Protein AF-A0ABD1MAK1-F1 (afdb_monomer_lite)

Sequence (138 aa):
MENGGSFFRQQERSSSGSTLPSQQANNNGPVPNFDENIKMPITNVTKISGEVIPDNGKVSDGAKELLQESATEFITFVTSKAKERSQSKCRKIMNVEDVLWAMDKLGFDDYAVPLATFLERSRRLEGDSFTRRKRPNI

Secondary structure (DSSP, 8-state):
----------------------------S----HHHHHSPPHHHHHHHHHHTS-TT----HHHHHHHHHHHHHHHHHHHHHHHHHHHHTT-SSPPHHHHHHHHHHTT-HHHHHHHHHHHHHHHHHHHHHHHTT-----

Radius of gyration: 30.58 Å; chains: 1; bounding box: 42×92×94 Å

InterPro domains:
  IPR003958 Transcription factor CBF/NF-Y/archaeal histone domain [PF00808] (39-103)
  IPR009072 Histone-fold [G3DSA:1.10.20.10] (32-137)
  IPR009072 Histone-fold [SSF47113] (36-129)
  IPR027113 Transcription factor NFYB/HAP3 [PTHR11064] (30-128)

pLDDT: mean 77.63, std 23.45, range [33.12, 98.06]

Organism: NCBI:txid520843

Foldseek 3Di:
DDDDDDDDDDDDDDDDDDDDDDPPPPPPDPPPPVVVVLFDPLVVLLVVVVVVPPPPDDDDPVNSVVSRVVVSVVVVQLVVQLCVVCVVVVHPDRDPVSSLVSCVVVPNPVVSVVSVVVVVVVVVVVVVVVVVPPDPDD

Structure (mmCIF, N/CA/C/O backbone):
data_AF-A0ABD1MAK1-F1
#
_entry.id   AF-A0ABD1MAK1-F1
#
loop_
_atom_site.group_PDB
_atom_site.id
_atom_site.type_symbol
_atom_site.label_atom_id
_atom_site.label_alt_id
_atom_site.label_comp_id
_atom_site.label_asym_id
_atom_site.label_entity_id
_atom_site.label_seq_id
_atom_site.pdbx_PDB_ins_code
_atom_site.Cartn_x
_atom_site.Cartn_y
_atom_site.Cartn_z
_atom_site.occupancy
_atom_site.B_iso_or_equiv
_atom_site.auth_seq_id
_atom_site.auth_comp_id
_atom_site.auth_asym_id
_atom_site.auth_atom_id
_atom_site.pdbx_PDB_model_num
ATOM 1 N N . MET A 1 1 ? -27.477 46.591 71.883 1.00 41.28 1 MET A N 1
ATOM 2 C CA . MET A 1 1 ? -26.093 47.099 71.887 1.00 41.28 1 MET A CA 1
ATOM 3 C C . MET A 1 1 ? -25.867 47.727 70.531 1.00 41.28 1 MET A C 1
ATOM 5 O O . MET A 1 1 ? -26.018 47.045 69.527 1.00 41.28 1 MET A O 1
ATOM 9 N N . GLU A 1 2 ? -25.710 49.045 70.532 1.00 36.31 2 GLU A N 1
ATOM 10 C CA . GLU A 1 2 ? -25.508 49.876 69.348 1.00 36.31 2 GLU A CA 1
ATOM 11 C C . GLU A 1 2 ? -24.130 49.664 68.697 1.00 36.31 2 GLU A C 1
ATOM 13 O O . GLU A 1 2 ? -23.194 49.206 69.352 1.00 36.31 2 GLU A O 1
ATOM 18 N N . ASN A 1 3 ? -24.039 50.181 67.463 1.00 34.41 3 ASN A N 1
ATOM 19 C CA . ASN A 1 3 ? -22.853 50.688 66.757 1.00 34.41 3 ASN A CA 1
ATOM 20 C C . ASN A 1 3 ? -21.953 49.636 66.085 1.00 34.41 3 ASN A C 1
ATOM 22 O O . ASN A 1 3 ? -21.560 48.654 66.692 1.00 34.41 3 ASN A O 1
ATOM 26 N N . GLY A 1 4 ? -21.545 49.772 64.824 1.00 41.31 4 GLY A N 1
ATOM 27 C CA . GLY A 1 4 ? -21.697 50.837 63.830 1.00 41.31 4 GLY A CA 1
ATOM 28 C C . GLY A 1 4 ? -21.516 50.218 62.437 1.00 41.31 4 GLY A C 1
ATOM 29 O O . GLY A 1 4 ? -21.004 49.115 62.292 1.00 41.31 4 GLY A O 1
ATOM 30 N N . GLY A 1 5 ? -22.041 50.826 61.385 1.00 37.12 5 GLY A N 1
ATOM 31 C CA . GLY A 1 5 ? -21.259 51.835 60.682 1.00 37.12 5 GLY A CA 1
ATOM 32 C C . GLY A 1 5 ? -20.953 51.320 59.279 1.00 37.12 5 GLY A C 1
ATOM 33 O O . GLY A 1 5 ? -19.957 50.651 59.038 1.00 37.12 5 GLY A O 1
ATOM 34 N N . SER A 1 6 ? -21.883 51.617 58.376 1.00 45.12 6 SER A N 1
ATOM 35 C CA . SER A 1 6 ? -21.740 51.619 56.921 1.00 45.12 6 SER A CA 1
ATOM 36 C C . SER A 1 6 ? -20.390 52.158 56.457 1.00 45.12 6 SER A C 1
ATOM 38 O O . SER A 1 6 ? -19.979 53.180 56.988 1.00 45.12 6 SER A O 1
ATOM 40 N N . PHE A 1 7 ? -19.8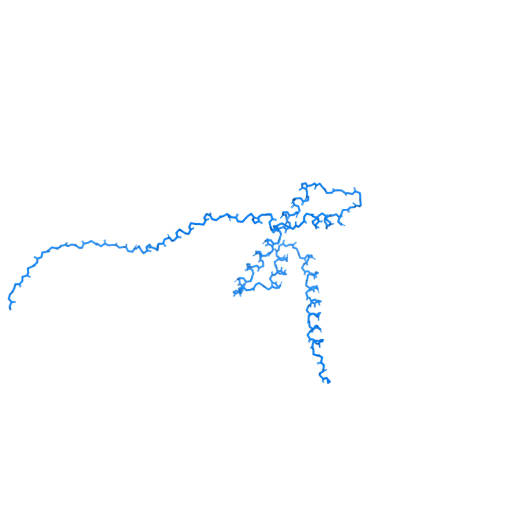15 51.623 55.377 1.00 42.31 7 PHE A N 1
ATOM 41 C CA . PHE A 1 7 ? -19.206 52.471 54.345 1.00 42.31 7 PHE A CA 1
ATOM 42 C C . PHE A 1 7 ? -19.005 51.685 53.034 1.00 42.31 7 PHE A C 1
ATOM 44 O O . PHE A 1 7 ? -18.101 50.870 52.937 1.00 42.31 7 PHE A O 1
ATOM 51 N N . PHE A 1 8 ? -19.865 51.998 52.050 1.00 41.69 8 PHE A N 1
ATOM 52 C CA . PHE A 1 8 ? -19.617 52.031 50.593 1.00 41.69 8 PHE A CA 1
ATOM 53 C C . PHE A 1 8 ? -19.198 50.742 49.844 1.00 41.69 8 PHE A C 1
ATOM 55 O O . PHE A 1 8 ? -18.359 49.989 50.298 1.00 41.69 8 PHE A O 1
ATOM 62 N N . ARG A 1 9 ? -19.591 50.459 48.594 1.00 37.59 9 ARG A N 1
ATOM 63 C CA . ARG A 1 9 ? -20.593 50.931 47.611 1.00 37.59 9 ARG A CA 1
ATOM 64 C C . ARG A 1 9 ? -20.239 50.177 46.302 1.00 37.59 9 ARG A C 1
ATOM 66 O O . ARG A 1 9 ? -19.064 50.148 45.972 1.00 37.59 9 ARG A O 1
ATOM 73 N N . GLN A 1 10 ? -21.257 49.698 45.562 1.00 36.75 10 GLN A N 1
ATOM 74 C CA . GLN A 1 10 ? -21.249 49.249 44.138 1.00 36.75 10 GLN A CA 1
ATOM 75 C C . GLN A 1 10 ? -20.409 47.988 43.831 1.00 36.75 10 GLN A C 1
ATOM 77 O O . GLN A 1 10 ? -19.227 47.936 44.123 1.00 36.75 10 GLN A O 1
ATOM 82 N N . GLN A 1 11 ? -20.933 46.854 43.349 1.00 37.03 11 GLN A N 1
ATOM 83 C CA . GLN A 1 11 ? -21.811 46.558 42.204 1.00 37.03 11 GLN A CA 1
ATOM 84 C C . GLN A 1 11 ? -21.318 47.150 40.880 1.00 37.03 11 GLN A C 1
ATOM 86 O O . GLN A 1 11 ? -21.647 48.282 40.561 1.00 37.03 11 GLN A O 1
ATOM 91 N N . GLU A 1 12 ? -20.633 46.319 40.090 1.00 36.03 12 GLU A N 1
ATOM 92 C CA . GLU A 1 12 ? -20.887 46.228 38.655 1.00 36.03 12 GLU A CA 1
ATOM 93 C C . GLU A 1 12 ? -20.950 44.760 38.228 1.00 36.03 12 GLU A C 1
ATOM 95 O O . GLU A 1 12 ? -20.263 43.877 38.746 1.00 36.03 12 GLU A O 1
ATOM 100 N N . ARG A 1 13 ? -21.890 44.521 37.327 1.00 33.12 13 ARG A N 1
ATOM 101 C CA . ARG A 1 13 ? -22.337 43.237 36.796 1.00 33.12 13 ARG A CA 1
ATOM 102 C C . ARG A 1 13 ? -21.485 42.942 35.561 1.00 33.12 13 ARG A C 1
ATOM 104 O O . ARG A 1 13 ? -21.262 43.861 34.785 1.00 33.12 13 ARG A O 1
ATOM 111 N N . SER A 1 14 ? -21.110 41.682 35.318 1.00 34.41 14 SER A N 1
ATOM 112 C CA . SER A 1 14 ? -21.324 40.965 34.038 1.00 34.41 14 SER A CA 1
ATOM 113 C C . SER A 1 14 ? -20.278 39.879 33.708 1.00 34.41 14 SER A C 1
ATOM 115 O O . SER A 1 14 ? -19.075 40.071 33.807 1.00 34.41 14 SER A O 1
ATOM 117 N N . SER A 1 15 ? -20.830 38.744 33.264 1.00 35.25 15 SER A N 1
ATOM 118 C CA . SER A 1 15 ? -20.353 37.876 32.176 1.00 35.25 15 SER A CA 1
ATOM 119 C C . SER A 1 15 ? -19.096 37.011 32.358 1.00 35.25 15 SER A C 1
ATOM 121 O O . SER A 1 15 ? -17.971 37.409 32.095 1.00 35.25 15 SER A O 1
ATOM 123 N N . SER A 1 16 ? -19.366 35.746 32.701 1.00 44.81 16 SER A N 1
ATOM 124 C CA . SER A 1 16 ? -18.880 34.527 32.026 1.00 44.81 16 SER A CA 1
ATOM 125 C C . SER A 1 16 ? -17.627 34.631 31.140 1.00 44.81 16 SER A C 1
ATOM 127 O O . SER A 1 16 ? -17.688 35.138 30.021 1.00 44.81 16 SER A O 1
ATOM 129 N N . GLY A 1 17 ? -16.551 33.981 31.585 1.00 33.56 17 GLY A N 1
ATOM 130 C CA . GLY A 1 17 ? -15.371 33.673 30.779 1.00 33.56 17 GLY A CA 1
ATOM 131 C C . GLY A 1 17 ? -14.376 32.825 31.567 1.00 33.56 17 GLY A C 1
ATOM 132 O O . GLY A 1 17 ? -13.385 33.337 32.073 1.00 33.56 17 GLY A O 1
ATOM 133 N N . SER A 1 18 ? -14.649 31.528 31.727 1.00 37.06 18 SER A N 1
ATOM 134 C CA . SER A 1 18 ? -13.675 30.583 32.285 1.00 37.06 18 SER A CA 1
ATOM 135 C C . SER A 1 18 ? -12.624 30.255 31.222 1.00 37.06 18 SER A C 1
ATOM 137 O O . SER A 1 18 ? -12.798 29.332 30.426 1.00 37.06 18 SER A O 1
ATOM 139 N N . THR A 1 19 ? -11.547 31.034 31.190 1.00 34.47 19 THR A N 1
ATOM 140 C CA . THR A 1 19 ? -10.348 30.746 30.397 1.00 34.47 19 THR A CA 1
ATOM 141 C C . THR A 1 19 ? -9.587 29.591 31.045 1.00 34.47 19 THR A C 1
ATOM 143 O O . THR A 1 19 ? -9.040 29.726 32.138 1.00 34.47 19 THR A O 1
ATOM 146 N N . LEU A 1 20 ? -9.571 28.437 30.376 1.00 40.00 20 LEU A N 1
ATOM 147 C CA . LEU A 1 20 ? -8.667 27.331 30.692 1.00 40.00 20 LEU A CA 1
ATOM 148 C C . LEU A 1 20 ? -7.212 27.769 30.433 1.00 40.00 20 LEU A C 1
ATOM 150 O O . LEU A 1 20 ? -6.955 28.393 29.402 1.00 40.00 20 LEU A O 1
ATOM 154 N N . PRO A 1 21 ? -6.248 27.441 31.311 1.00 37.81 21 PRO A N 1
ATOM 155 C CA . PRO A 1 21 ? -4.848 27.732 31.052 1.00 37.81 21 PRO A CA 1
ATOM 156 C C . PRO A 1 21 ? -4.320 26.817 29.940 1.00 37.81 21 PRO A C 1
ATOM 158 O O . PRO A 1 21 ? -4.298 25.592 30.064 1.00 37.81 21 PRO A O 1
ATOM 161 N N . SER A 1 22 ? -3.876 27.431 28.847 1.00 38.38 22 SER A N 1
ATOM 162 C CA . SER A 1 22 ? -3.116 26.802 27.774 1.00 38.38 22 SER A CA 1
ATOM 163 C C . SER A 1 22 ? -1.750 26.358 28.304 1.00 38.38 22 SER A C 1
ATOM 165 O O . SER A 1 22 ? -0.828 27.157 28.453 1.00 38.38 22 SER A O 1
ATOM 167 N N . GLN A 1 23 ? -1.602 25.058 28.574 1.00 45.50 23 GLN A N 1
ATOM 168 C CA . GLN A 1 23 ? -0.286 24.433 28.689 1.00 45.50 23 GLN A CA 1
ATOM 169 C C . GLN A 1 23 ? 0.383 24.471 27.311 1.00 45.50 23 GLN A C 1
ATOM 171 O O . GLN A 1 23 ? 0.118 23.637 26.447 1.00 45.50 23 GLN A O 1
ATOM 176 N N . GLN A 1 24 ? 1.249 25.461 27.098 1.00 41.78 24 GLN A N 1
ATOM 177 C CA . GLN A 1 24 ? 2.252 25.416 26.042 1.00 41.78 24 GLN A CA 1
ATOM 178 C C . GLN A 1 24 ? 3.288 24.354 26.426 1.00 41.78 24 GLN A C 1
ATOM 180 O O . GLN A 1 24 ? 4.266 24.630 27.119 1.00 41.78 24 GLN A O 1
ATOM 185 N N . ALA A 1 25 ? 3.049 23.114 25.998 1.00 41.56 25 ALA A N 1
ATOM 186 C CA . ALA A 1 25 ? 4.083 22.093 25.959 1.00 41.56 25 ALA A CA 1
ATOM 187 C C . ALA A 1 25 ? 5.090 22.493 24.873 1.00 41.56 25 ALA A C 1
ATOM 189 O O . ALA A 1 25 ? 4.853 22.329 23.676 1.00 41.56 25 ALA A O 1
ATOM 190 N N . ASN A 1 26 ? 6.188 23.097 25.317 1.00 48.47 26 ASN A N 1
ATOM 191 C CA . ASN A 1 26 ? 7.332 23.484 24.509 1.00 48.47 26 ASN A CA 1
ATOM 192 C C . ASN A 1 26 ? 8.051 22.217 24.007 1.00 48.47 26 ASN A C 1
ATOM 194 O O . ASN A 1 26 ? 8.974 21.720 24.647 1.00 48.47 26 ASN A O 1
ATOM 198 N N . ASN A 1 27 ? 7.588 21.654 22.890 1.00 51.03 27 ASN A N 1
ATOM 199 C CA . ASN A 1 27 ? 8.171 20.466 22.268 1.00 51.03 27 ASN A CA 1
ATOM 200 C C . ASN A 1 27 ? 9.196 20.866 21.196 1.00 51.03 27 ASN A C 1
ATOM 202 O O . ASN A 1 27 ? 8.998 20.605 20.016 1.00 51.03 27 ASN A O 1
ATOM 206 N N . ASN A 1 28 ? 10.313 21.465 21.615 1.00 5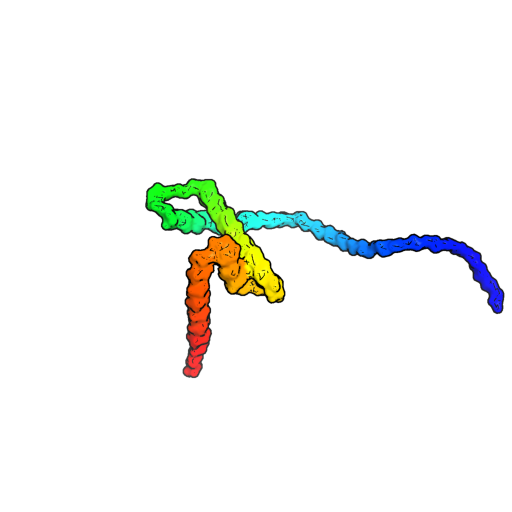4.28 28 ASN A N 1
ATOM 207 C CA . ASN A 1 28 ? 11.504 21.647 20.771 1.00 54.28 28 ASN A CA 1
ATOM 208 C C . ASN A 1 28 ? 12.442 20.423 20.833 1.00 54.28 28 ASN A C 1
ATOM 210 O O . ASN A 1 28 ? 13.664 20.557 20.836 1.00 54.28 28 ASN A O 1
ATOM 214 N N . GLY A 1 29 ? 11.879 19.214 20.918 1.00 57.06 29 GLY A N 1
ATOM 215 C CA . GLY A 1 29 ? 12.643 18.004 20.617 1.00 57.06 29 GLY A CA 1
ATOM 216 C C . GLY A 1 29 ? 12.886 17.925 19.106 1.00 57.06 29 GLY A C 1
ATOM 217 O O . GLY A 1 29 ? 12.059 18.449 18.356 1.00 57.06 29 GLY A O 1
ATOM 218 N N . PRO A 1 30 ? 13.973 17.288 18.629 1.00 55.09 30 PRO A N 1
ATOM 219 C CA . PRO A 1 30 ? 14.103 16.976 17.212 1.00 55.09 30 PRO A CA 1
ATOM 220 C C . PRO A 1 30 ? 12.836 16.232 16.801 1.00 55.09 30 PRO A C 1
ATOM 222 O O . PRO A 1 30 ? 12.570 15.144 17.314 1.00 55.09 30 PRO A O 1
ATOM 225 N N . VAL A 1 31 ? 12.022 16.842 15.939 1.00 58.94 31 VAL A N 1
ATOM 226 C CA . VAL A 1 31 ? 10.973 16.115 15.229 1.00 58.94 31 VAL A CA 1
ATOM 227 C C . VAL A 1 31 ? 11.711 14.964 14.553 1.00 58.94 31 VAL A C 1
ATOM 229 O O . VAL A 1 31 ? 12.644 15.233 13.792 1.00 58.94 31 VAL A O 1
ATOM 232 N N . PRO A 1 32 ? 11.412 13.696 14.880 1.00 56.69 32 PRO A N 1
ATOM 233 C CA . PRO A 1 32 ? 12.017 12.592 14.161 1.00 56.69 32 PRO A CA 1
ATOM 234 C C . PRO A 1 32 ? 11.758 12.841 12.678 1.00 56.69 32 PRO A C 1
ATOM 236 O O . PRO A 1 32 ? 10.621 13.145 12.313 1.00 56.69 32 PRO A O 1
ATOM 239 N N . ASN A 1 33 ? 12.791 12.752 11.837 1.00 55.75 33 ASN A N 1
ATOM 240 C CA . ASN A 1 33 ? 12.604 12.678 10.389 1.00 55.75 33 ASN A CA 1
ATOM 241 C C . ASN A 1 33 ? 11.854 11.369 10.108 1.00 55.75 33 ASN A C 1
ATOM 243 O O . ASN A 1 33 ? 12.439 10.313 9.861 1.00 55.75 33 ASN A O 1
ATOM 247 N N . PHE A 1 34 ? 10.534 11.416 10.269 1.00 57.53 34 PHE A N 1
ATOM 248 C CA . PHE A 1 34 ? 9.625 10.314 10.008 1.00 57.53 34 PHE A CA 1
ATOM 249 C C . PHE A 1 34 ? 9.591 10.012 8.508 1.00 57.53 34 PHE A C 1
ATOM 251 O O . PHE A 1 34 ? 9.425 8.857 8.132 1.00 57.53 34 PHE A O 1
ATOM 258 N N . ASP A 1 35 ? 9.845 11.018 7.671 1.00 62.81 35 ASP A N 1
ATOM 259 C CA . ASP A 1 35 ? 9.717 10.929 6.217 1.00 62.81 35 ASP A CA 1
ATOM 260 C C . ASP A 1 35 ? 10.623 9.861 5.592 1.00 62.81 35 ASP A C 1
ATOM 262 O O . ASP A 1 35 ? 10.205 9.179 4.662 1.00 62.81 35 ASP A O 1
ATOM 266 N N . GLU A 1 36 ? 11.830 9.642 6.123 1.00 63.78 36 GLU A N 1
ATOM 267 C CA . GLU A 1 36 ? 12.717 8.575 5.633 1.00 63.78 36 GLU A CA 1
ATOM 268 C C . GLU A 1 36 ? 12.410 7.213 6.267 1.00 63.78 36 GLU A C 1
ATOM 270 O O . GLU A 1 36 ? 12.551 6.180 5.616 1.00 63.78 36 GLU A O 1
ATOM 275 N N . ASN A 1 37 ? 11.934 7.195 7.516 1.00 72.88 37 ASN A N 1
ATOM 276 C CA . ASN A 1 37 ? 11.642 5.958 8.248 1.00 72.88 37 ASN A CA 1
ATOM 277 C C . ASN A 1 37 ? 10.310 5.303 7.844 1.00 72.88 37 ASN A C 1
ATOM 279 O O . ASN A 1 37 ? 10.078 4.140 8.169 1.00 72.88 37 ASN A O 1
ATOM 283 N N . ILE A 1 38 ? 9.424 6.036 7.164 1.00 85.75 38 ILE A N 1
ATOM 284 C CA . ILE A 1 38 ? 8.131 5.525 6.688 1.00 85.75 38 ILE A CA 1
ATOM 285 C C . ILE A 1 38 ? 8.257 4.899 5.285 1.00 85.75 38 ILE A C 1
ATOM 287 O O . ILE A 1 38 ? 7.482 4.005 4.934 1.00 85.75 38 ILE A O 1
ATOM 291 N N . LYS A 1 39 ? 9.242 5.322 4.483 1.00 90.88 39 LYS A N 1
ATOM 292 C CA . LYS A 1 39 ? 9.413 4.849 3.104 1.00 90.88 39 LYS A CA 1
ATOM 293 C C . LYS A 1 39 ? 9.900 3.394 3.068 1.00 90.88 39 LYS A C 1
ATOM 295 O O . LYS A 1 39 ? 10.842 3.006 3.755 1.00 90.88 39 LYS A O 1
ATOM 300 N N . MET A 1 40 ? 9.291 2.573 2.210 1.00 92.38 40 MET A N 1
ATOM 301 C CA . MET A 1 40 ? 9.762 1.200 1.971 1.00 92.38 40 MET A CA 1
ATOM 302 C C . MET A 1 40 ? 11.134 1.199 1.284 1.00 92.38 40 MET A C 1
ATOM 304 O O . MET A 1 40 ? 11.395 2.092 0.482 1.00 92.38 40 MET A O 1
ATOM 308 N N . PRO A 1 41 ? 11.993 0.183 1.485 1.00 94.50 41 PRO A N 1
ATOM 309 C CA . PRO A 1 41 ? 13.277 0.105 0.792 1.00 94.50 41 PRO A CA 1
ATOM 310 C C . PRO A 1 41 ? 13.123 0.213 -0.731 1.00 94.50 41 PRO A C 1
ATOM 312 O O . PRO A 1 41 ? 12.344 -0.533 -1.334 1.00 94.50 41 PRO A O 1
ATOM 315 N N . ILE A 1 42 ? 13.905 1.095 -1.362 1.00 94.31 42 ILE A N 1
ATOM 316 C CA . ILE A 1 42 ? 13.829 1.361 -2.809 1.00 94.31 42 ILE A CA 1
ATOM 317 C C . ILE A 1 42 ? 14.033 0.091 -3.647 1.00 94.31 42 ILE A C 1
ATOM 319 O O . ILE A 1 42 ? 13.422 -0.075 -4.702 1.00 94.31 42 ILE A O 1
ATOM 323 N N . THR A 1 43 ? 14.829 -0.855 -3.142 1.00 95.88 43 THR A N 1
ATOM 324 C CA . THR A 1 43 ? 15.060 -2.167 -3.757 1.00 95.88 43 THR A CA 1
ATOM 325 C C . THR A 1 43 ? 13.770 -2.974 -3.895 1.00 95.88 43 THR A C 1
ATOM 327 O O . THR A 1 43 ? 13.549 -3.588 -4.936 1.00 95.88 43 THR A O 1
ATOM 330 N N . ASN A 1 44 ? 12.892 -2.945 -2.887 1.00 96.00 44 ASN A N 1
ATOM 331 C CA . ASN A 1 44 ? 11.622 -3.673 -2.928 1.00 96.00 44 ASN A CA 1
ATOM 332 C C . ASN A 1 44 ? 10.675 -3.055 -3.964 1.00 96.00 44 ASN A C 1
ATOM 334 O O . ASN A 1 44 ? 10.092 -3.779 -4.767 1.00 96.00 44 ASN A O 1
ATOM 338 N N . VAL A 1 45 ? 10.584 -1.719 -3.995 1.00 95.69 45 VAL A N 1
ATOM 339 C CA . VAL A 1 45 ? 9.784 -0.974 -4.985 1.00 95.69 45 VAL A CA 1
ATOM 340 C C . VAL A 1 45 ? 10.300 -1.223 -6.403 1.00 95.69 45 VAL A C 1
ATOM 342 O O . VAL A 1 45 ? 9.520 -1.492 -7.313 1.00 95.69 45 VAL A O 1
ATOM 345 N N . THR A 1 46 ? 11.621 -1.198 -6.594 1.00 94.94 46 THR A N 1
ATOM 346 C CA . THR A 1 46 ? 12.253 -1.424 -7.902 1.00 94.94 46 THR A CA 1
ATOM 347 C C . THR A 1 46 ? 12.011 -2.845 -8.397 1.00 94.94 46 THR A C 1
ATOM 349 O O . THR A 1 46 ? 11.706 -3.040 -9.568 1.00 94.94 46 THR A O 1
ATOM 352 N N . LYS A 1 47 ? 12.106 -3.841 -7.508 1.00 95.31 47 LYS A N 1
ATOM 353 C CA . LYS A 1 47 ? 11.862 -5.238 -7.865 1.00 95.31 47 LYS A CA 1
ATOM 354 C C . LYS A 1 47 ? 10.424 -5.447 -8.340 1.00 95.31 47 LYS A C 1
ATOM 356 O O . LYS A 1 47 ? 10.228 -5.942 -9.440 1.00 95.31 47 LYS A O 1
ATOM 361 N N . ILE A 1 48 ? 9.442 -5.009 -7.551 1.00 95.69 48 ILE A N 1
ATOM 362 C CA . ILE A 1 48 ? 8.016 -5.198 -7.867 1.00 95.69 48 ILE A CA 1
ATOM 363 C C . ILE A 1 48 ? 7.611 -4.398 -9.111 1.00 95.69 48 ILE A C 1
ATOM 365 O O . ILE A 1 48 ? 6.913 -4.913 -9.975 1.00 95.69 48 ILE A O 1
ATOM 369 N N . SER A 1 49 ? 8.062 -3.147 -9.240 1.00 94.75 49 SER A N 1
ATOM 370 C CA . SER A 1 49 ? 7.738 -2.336 -10.425 1.00 94.75 49 SER A CA 1
ATOM 371 C C . SER A 1 49 ? 8.404 -2.851 -11.702 1.00 94.75 49 SER A C 1
ATOM 373 O O . SER A 1 49 ? 7.847 -2.683 -12.781 1.00 94.75 49 SER A O 1
ATOM 375 N N . GLY A 1 50 ? 9.557 -3.516 -11.597 1.00 94.88 50 GLY A N 1
ATOM 376 C CA . GLY A 1 50 ? 10.193 -4.196 -12.723 1.00 94.88 50 GLY A CA 1
ATOM 377 C C . GLY A 1 50 ? 9.428 -5.430 -13.208 1.00 94.88 50 GLY A C 1
ATOM 378 O O . GLY A 1 50 ? 9.452 -5.704 -14.399 1.00 94.88 50 GLY A O 1
ATOM 379 N N . GLU A 1 51 ? 8.711 -6.142 -12.330 1.00 94.88 51 GLU A N 1
ATOM 380 C CA . GLU A 1 51 ? 7.962 -7.362 -12.693 1.00 94.88 51 GLU A CA 1
ATOM 381 C C . GLU A 1 51 ? 6.819 -7.105 -13.689 1.00 94.88 51 GLU A C 1
ATOM 383 O O . GLU A 1 51 ? 6.406 -8.018 -14.401 1.00 94.88 51 GLU A O 1
ATOM 388 N N . VAL A 1 52 ? 6.315 -5.868 -13.765 1.00 94.62 52 VAL A N 1
ATOM 389 C CA . VAL A 1 52 ? 5.254 -5.472 -14.710 1.00 94.62 52 VAL A CA 1
ATOM 390 C C . VAL A 1 52 ? 5.796 -4.847 -16.000 1.00 94.62 52 VAL A C 1
ATOM 392 O O . VAL A 1 52 ? 5.021 -4.459 -16.874 1.00 94.62 52 VAL A O 1
ATOM 395 N N . ILE A 1 53 ? 7.119 -4.729 -16.125 1.00 94.06 53 ILE A N 1
ATOM 396 C CA . ILE A 1 53 ? 7.803 -4.127 -17.270 1.00 94.06 53 ILE A CA 1
ATOM 397 C C . ILE A 1 53 ? 8.483 -5.244 -18.079 1.00 94.06 53 ILE A C 1
ATOM 399 O O . ILE A 1 53 ? 9.022 -6.178 -17.491 1.00 94.06 53 ILE A O 1
ATOM 403 N N . PRO A 1 54 ? 8.493 -5.176 -19.424 1.00 94.62 54 PRO A N 1
ATOM 404 C CA . PRO A 1 54 ? 9.232 -6.134 -20.249 1.00 94.62 54 PRO A CA 1
ATOM 405 C C . PRO A 1 54 ? 10.733 -6.181 -19.918 1.00 94.62 54 PRO A C 1
ATOM 407 O O . PRO A 1 54 ? 11.305 -5.171 -19.513 1.00 94.62 54 PRO A O 1
ATOM 410 N N . ASP A 1 55 ? 11.397 -7.307 -20.198 1.00 89.00 55 ASP A N 1
ATOM 411 C CA . ASP A 1 55 ? 12.803 -7.576 -19.826 1.00 89.00 55 ASP A CA 1
ATOM 412 C C . ASP A 1 55 ? 13.827 -6.510 -20.268 1.00 89.00 55 ASP A C 1
ATOM 414 O O . ASP A 1 55 ? 14.903 -6.380 -19.684 1.00 89.00 55 ASP A O 1
ATOM 418 N N . ASN A 1 56 ? 13.524 -5.745 -21.318 1.00 89.69 56 ASN A N 1
ATOM 419 C CA . ASN A 1 56 ? 14.382 -4.681 -21.844 1.00 89.69 56 ASN A CA 1
ATOM 420 C C . ASN A 1 56 ? 14.019 -3.273 -21.337 1.00 89.69 56 ASN A C 1
ATOM 422 O O . ASN A 1 56 ? 14.722 -2.306 -21.649 1.00 89.69 56 ASN A O 1
ATOM 426 N N . GLY A 1 57 ? 12.932 -3.138 -20.580 1.00 92.94 57 GLY A N 1
ATOM 427 C CA . GLY A 1 57 ? 12.473 -1.877 -20.020 1.00 92.94 57 GLY A CA 1
ATOM 428 C C . GLY A 1 57 ? 13.242 -1.484 -18.759 1.00 92.94 57 GLY A C 1
ATOM 429 O O . GLY A 1 57 ? 13.771 -2.317 -18.026 1.00 92.94 57 GLY A O 1
ATOM 430 N N . LYS A 1 58 ? 13.329 -0.175 -18.507 1.00 93.62 58 LYS A N 1
ATOM 431 C CA . LYS A 1 58 ? 14.023 0.389 -17.341 1.00 93.62 58 LYS A CA 1
ATOM 432 C C . LYS A 1 58 ? 13.144 1.418 -16.646 1.00 93.62 58 LYS A C 1
ATOM 434 O O . LYS A 1 58 ? 12.508 2.234 -17.306 1.00 93.62 58 LYS A O 1
ATOM 439 N N . VAL A 1 59 ? 13.174 1.411 -15.316 1.00 94.12 59 VAL A N 1
ATOM 440 C CA . VAL A 1 59 ? 12.550 2.440 -14.474 1.00 94.12 59 VAL A CA 1
ATOM 441 C C . VAL A 1 59 ? 13.595 3.510 -14.168 1.00 94.12 59 VAL A C 1
ATOM 443 O O . VAL A 1 59 ? 14.694 3.182 -13.711 1.00 94.12 59 VAL A O 1
ATOM 446 N N . SER A 1 60 ? 13.276 4.776 -14.433 1.00 96.69 60 SER A N 1
ATOM 447 C CA . SER A 1 60 ? 14.144 5.904 -14.079 1.00 96.69 60 SER A CA 1
ATOM 448 C C . SER A 1 60 ? 14.212 6.093 -12.562 1.00 96.69 60 SER A C 1
ATOM 450 O O . SER A 1 60 ? 13.296 5.699 -11.843 1.00 96.69 60 SER A O 1
ATOM 452 N N . ASP A 1 61 ? 15.276 6.716 -12.058 1.00 96.19 61 ASP A N 1
ATOM 453 C CA . ASP A 1 61 ? 15.440 6.899 -10.609 1.00 96.19 61 ASP A CA 1
ATOM 454 C C . ASP A 1 61 ? 14.330 7.771 -10.006 1.00 96.19 61 ASP A C 1
ATOM 456 O O . ASP A 1 61 ? 13.724 7.375 -9.013 1.00 96.19 61 AS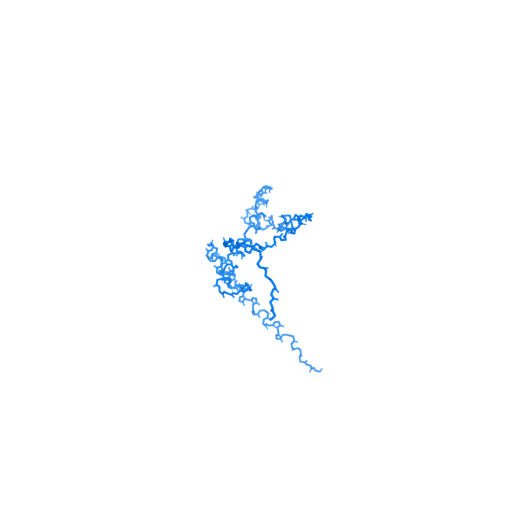P A O 1
ATOM 460 N N . GLY A 1 62 ? 13.935 8.851 -10.691 1.00 96.69 62 GLY A N 1
ATOM 461 C CA . GLY A 1 62 ? 12.793 9.670 -10.269 1.00 96.69 62 GLY A CA 1
ATOM 462 C C . GLY A 1 62 ? 11.456 8.914 -10.260 1.00 96.69 62 GLY A C 1
ATOM 463 O O . GLY A 1 62 ? 10.612 9.164 -9.405 1.00 96.69 62 GLY A O 1
ATOM 464 N N . ALA A 1 63 ? 11.254 7.939 -11.156 1.00 96.31 63 ALA A N 1
ATOM 465 C CA . ALA A 1 63 ? 10.055 7.099 -11.115 1.00 96.31 63 ALA A CA 1
ATOM 466 C C . ALA A 1 63 ? 10.079 6.119 -9.931 1.00 96.31 63 ALA A C 1
ATOM 468 O O . ALA A 1 63 ? 9.034 5.852 -9.342 1.00 96.31 63 ALA A O 1
ATOM 469 N N . LYS A 1 64 ? 11.254 5.605 -9.542 1.00 96.00 64 LYS A N 1
ATOM 470 C CA . LYS A 1 64 ? 11.387 4.752 -8.349 1.00 96.00 64 LYS A CA 1
ATOM 471 C C . LYS A 1 64 ? 11.066 5.535 -7.073 1.00 96.00 64 LYS A C 1
ATOM 473 O O . LYS A 1 64 ? 10.374 5.002 -6.209 1.00 96.00 64 LYS A O 1
ATOM 478 N N . GLU A 1 65 ? 11.536 6.779 -6.973 1.00 95.06 65 GLU A N 1
ATOM 479 C CA . GLU A 1 65 ? 11.229 7.685 -5.855 1.00 95.06 65 GLU A CA 1
ATOM 480 C C . GLU A 1 65 ? 9.729 7.986 -5.781 1.00 95.06 65 GLU A C 1
ATOM 482 O O . GLU A 1 65 ? 9.118 7.795 -4.730 1.00 95.06 65 GLU A O 1
ATOM 487 N N . LEU A 1 66 ? 9.108 8.333 -6.914 1.00 95.94 66 LEU A N 1
ATOM 488 C CA . LEU A 1 66 ? 7.666 8.571 -6.974 1.00 95.94 66 LEU A CA 1
ATOM 489 C C . LEU A 1 66 ? 6.869 7.336 -6.539 1.00 95.94 66 LEU A C 1
ATOM 491 O O . LEU A 1 66 ? 5.966 7.450 -5.723 1.00 95.94 66 LEU A O 1
ATOM 495 N N . LEU A 1 67 ? 7.218 6.141 -7.026 1.00 96.62 67 LEU A N 1
ATOM 496 C CA . LEU A 1 67 ? 6.535 4.903 -6.634 1.00 96.62 67 LEU A CA 1
ATOM 497 C C . LEU A 1 67 ? 6.686 4.596 -5.137 1.00 96.62 67 LEU A C 1
ATOM 499 O O . LEU A 1 67 ? 5.755 4.083 -4.516 1.00 96.62 67 LEU A O 1
ATOM 503 N N . GLN A 1 68 ? 7.839 4.908 -4.543 1.00 95.75 68 GLN A N 1
ATOM 504 C CA . GLN A 1 68 ? 8.079 4.748 -3.109 1.00 95.75 68 GLN A CA 1
ATOM 505 C C . GLN A 1 68 ? 7.200 5.700 -2.278 1.00 95.75 68 GLN A C 1
ATOM 507 O O . GLN A 1 68 ? 6.626 5.292 -1.261 1.00 95.75 68 GLN A O 1
ATOM 512 N N . GLU A 1 69 ? 7.065 6.950 -2.721 1.00 94.44 69 GLU A N 1
ATOM 513 C CA . GLU A 1 69 ? 6.190 7.949 -2.101 1.00 94.44 69 GLU A CA 1
ATOM 514 C C . GLU A 1 69 ? 4.717 7.587 -2.278 1.00 94.44 69 GLU A C 1
ATOM 516 O O . GLU A 1 69 ? 3.982 7.519 -1.294 1.00 94.44 69 GLU A O 1
ATOM 521 N N . SER A 1 70 ? 4.305 7.225 -3.494 1.00 95.25 70 SER A N 1
ATOM 522 C CA . SER A 1 70 ? 2.941 6.787 -3.789 1.00 95.25 70 SER A CA 1
ATOM 523 C C . SER A 1 70 ? 2.550 5.539 -3.001 1.00 95.25 70 SER A C 1
ATOM 525 O O . SER A 1 70 ? 1.409 5.428 -2.568 1.00 95.25 70 SER A O 1
ATOM 527 N N . ALA A 1 71 ? 3.467 4.599 -2.759 1.00 95.31 71 ALA A N 1
ATOM 528 C CA . ALA A 1 71 ? 3.164 3.427 -1.940 1.00 95.31 71 ALA A CA 1
ATOM 529 C C . ALA A 1 71 ? 2.950 3.790 -0.459 1.00 95.31 71 ALA A C 1
ATOM 531 O O . ALA A 1 71 ? 2.073 3.235 0.207 1.00 95.31 71 ALA A O 1
ATOM 532 N N . THR A 1 72 ? 3.723 4.751 0.047 1.00 94.12 72 THR A N 1
ATOM 533 C CA . THR A 1 72 ? 3.557 5.295 1.402 1.00 94.12 72 THR A CA 1
ATOM 534 C C . THR A 1 72 ? 2.221 6.025 1.542 1.00 94.12 72 THR A C 1
ATOM 536 O O . THR A 1 72 ? 1.468 5.811 2.501 1.00 94.12 72 THR A O 1
ATOM 539 N N . GLU A 1 73 ? 1.899 6.858 0.554 1.00 94.56 73 GLU A N 1
ATOM 540 C CA . GLU A 1 73 ? 0.626 7.558 0.470 1.00 94.56 73 GLU A CA 1
ATOM 541 C C . GLU A 1 73 ? -0.534 6.568 0.367 1.00 94.56 73 GLU A C 1
ATOM 543 O O . GLU A 1 73 ? -1.500 6.698 1.111 1.00 94.56 73 GLU A O 1
ATOM 548 N N . PHE A 1 74 ? -0.419 5.525 -0.457 1.00 96.38 74 PHE A N 1
ATOM 549 C CA . PHE A 1 74 ? -1.437 4.488 -0.608 1.00 96.38 74 PHE A CA 1
ATOM 550 C C . PHE A 1 74 ? -1.777 3.817 0.727 1.00 96.38 74 PHE A C 1
ATOM 552 O O . PHE A 1 74 ? -2.950 3.735 1.098 1.00 96.38 74 PHE A O 1
ATOM 559 N N . ILE A 1 75 ? -0.764 3.391 1.493 1.00 94.88 75 ILE A N 1
ATOM 560 C CA . ILE A 1 75 ? -0.973 2.784 2.816 1.00 94.88 75 ILE A CA 1
ATOM 561 C C . ILE A 1 75 ? -1.692 3.771 3.739 1.00 94.88 75 ILE A C 1
ATOM 563 O O . ILE A 1 75 ? -2.659 3.400 4.412 1.00 94.88 75 ILE A O 1
ATOM 567 N N . THR A 1 76 ? -1.256 5.030 3.752 1.00 94.62 76 THR A N 1
ATOM 568 C CA . THR A 1 76 ? -1.853 6.084 4.582 1.00 94.62 76 THR A CA 1
ATOM 569 C C . THR A 1 76 ? -3.296 6.371 4.174 1.00 94.62 76 THR A C 1
ATOM 571 O O . THR A 1 76 ? -4.174 6.495 5.031 1.00 94.62 76 THR A O 1
ATOM 574 N N . PHE A 1 77 ? -3.567 6.420 2.875 1.00 96.12 77 PHE A N 1
ATOM 575 C CA . PHE A 1 77 ? -4.865 6.717 2.292 1.00 96.12 77 PHE A CA 1
ATOM 576 C C . PHE A 1 77 ? -5.884 5.618 2.599 1.00 96.12 77 PHE A C 1
ATOM 578 O O . PHE A 1 77 ? -6.937 5.892 3.184 1.00 96.12 77 PHE A O 1
ATOM 585 N N . VAL A 1 78 ? -5.538 4.359 2.312 1.00 97.31 78 VAL A N 1
ATOM 586 C CA . VAL A 1 78 ? -6.394 3.199 2.603 1.00 97.31 78 VAL A CA 1
ATOM 587 C C . VAL A 1 78 ? -6.624 3.063 4.107 1.00 97.31 78 VAL A C 1
ATOM 589 O O . VAL A 1 78 ? -7.766 2.900 4.544 1.00 97.31 78 VAL A O 1
ATOM 592 N N . THR A 1 79 ? -5.570 3.191 4.920 1.00 97.25 79 THR A N 1
ATOM 593 C CA . THR A 1 79 ? -5.677 3.095 6.386 1.00 97.25 79 THR A CA 1
ATOM 594 C C . THR A 1 79 ? -6.573 4.190 6.951 1.00 97.25 79 THR A C 1
ATOM 596 O O . THR A 1 79 ? -7.406 3.923 7.818 1.00 97.25 79 THR A O 1
ATOM 599 N N . SER A 1 80 ? -6.459 5.418 6.443 1.00 97.19 80 SER A N 1
ATOM 600 C CA . SER A 1 80 ? -7.308 6.533 6.868 1.00 97.19 80 SER A CA 1
ATOM 601 C C . SER A 1 80 ? -8.776 6.274 6.531 1.00 97.19 80 SER A C 1
ATOM 603 O O . SER A 1 80 ? -9.647 6.478 7.380 1.00 97.19 80 SER A O 1
ATOM 605 N N . LYS A 1 81 ? -9.058 5.732 5.340 1.00 97.69 81 LYS A N 1
ATOM 606 C CA . LYS A 1 81 ? -10.423 5.408 4.912 1.00 97.69 81 LYS A CA 1
ATOM 607 C C . LYS A 1 81 ? -11.039 4.250 5.702 1.00 97.69 81 LYS A C 1
ATOM 609 O O . LYS A 1 81 ? -12.200 4.308 6.106 1.00 97.69 81 LYS A O 1
ATOM 614 N N . ALA A 1 82 ? -10.253 3.217 5.990 1.00 98.06 82 ALA A N 1
ATOM 615 C CA . ALA A 1 82 ? -10.676 2.102 6.834 1.00 98.06 82 ALA A CA 1
ATOM 616 C C . ALA A 1 82 ? -10.901 2.542 8.293 1.00 98.06 82 ALA A C 1
ATOM 618 O O . ALA A 1 82 ? -11.868 2.130 8.941 1.00 98.06 82 ALA A O 1
ATOM 619 N N . LYS A 1 83 ? -10.061 3.445 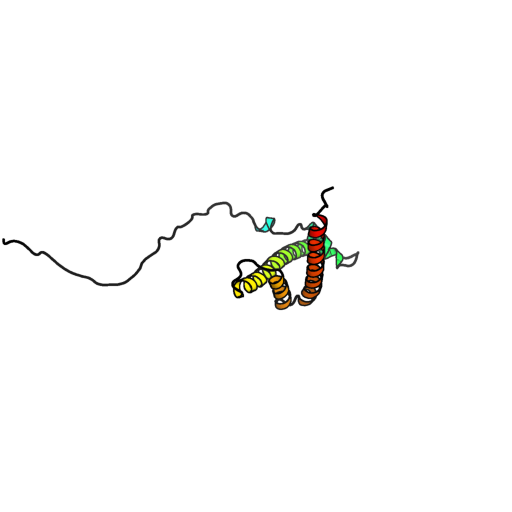8.809 1.00 97.81 83 LYS A N 1
ATOM 620 C CA . LYS A 1 83 ? -10.228 4.034 10.142 1.00 97.81 83 LYS A CA 1
ATOM 621 C C . LYS A 1 83 ? -11.524 4.836 10.253 1.00 97.81 83 LYS A C 1
ATOM 623 O O . LYS A 1 83 ? -12.247 4.648 11.231 1.00 97.81 83 LYS A O 1
ATOM 628 N N . GLU A 1 84 ? -11.855 5.647 9.246 1.00 97.12 84 GLU A N 1
ATOM 629 C CA . GLU A 1 84 ? -13.139 6.360 9.153 1.00 97.12 84 GLU A CA 1
ATOM 630 C C . GLU A 1 84 ? -14.317 5.376 9.284 1.00 97.12 84 GLU A C 1
ATOM 632 O O . GLU A 1 84 ? -15.231 5.580 10.088 1.00 97.12 84 GLU A O 1
ATOM 637 N N . ARG A 1 85 ? -14.254 4.236 8.580 1.00 97.38 85 ARG A N 1
ATOM 638 C CA . ARG A 1 85 ? -15.285 3.190 8.648 1.00 97.38 85 ARG A CA 1
ATOM 639 C C . ARG A 1 85 ? -15.401 2.559 10.031 1.00 97.38 85 ARG A C 1
ATOM 641 O O . ARG A 1 85 ? -16.517 2.417 10.534 1.00 97.38 85 ARG A O 1
ATOM 648 N N . SER A 1 86 ? -14.282 2.209 10.661 1.00 97.25 86 SER A N 1
ATOM 649 C CA . SER A 1 86 ? -14.277 1.655 12.021 1.00 97.25 86 SER A CA 1
ATOM 650 C C . SER A 1 86 ? -14.893 2.634 13.023 1.00 97.25 86 SER A C 1
ATOM 652 O O . SER A 1 86 ? -15.756 2.259 13.821 1.00 97.25 86 SER A O 1
ATOM 654 N N . GLN A 1 87 ? -14.504 3.908 12.944 1.00 96.88 87 GLN A N 1
ATOM 655 C CA . GLN A 1 87 ? -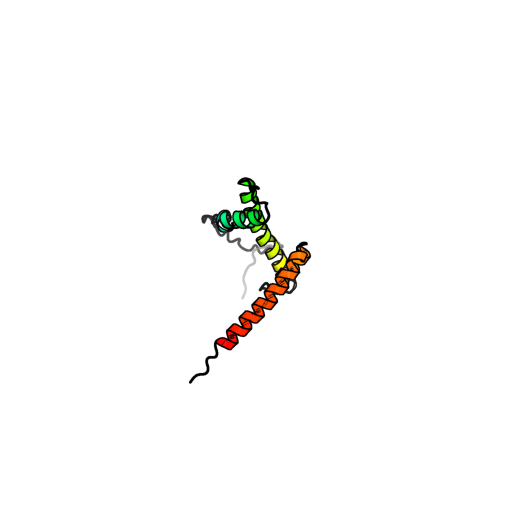15.001 4.964 13.824 1.00 96.88 87 GLN A CA 1
ATOM 656 C C . GLN A 1 87 ? -16.490 5.248 13.601 1.00 96.88 87 GLN A C 1
ATOM 658 O O . GLN A 1 87 ? -17.220 5.402 14.578 1.00 96.88 87 GLN A O 1
ATOM 663 N N . SER A 1 88 ? -16.967 5.207 12.350 1.00 96.00 88 SER A N 1
ATOM 664 C CA . SER A 1 88 ? -18.400 5.332 12.028 1.00 96.00 88 SER A CA 1
ATOM 665 C C . SER A 1 88 ? -19.258 4.224 12.656 1.00 96.00 88 SER A C 1
ATOM 667 O O . SER A 1 88 ? -20.445 4.416 12.893 1.00 96.00 88 SER A O 1
ATOM 669 N N . LYS A 1 89 ? -18.647 3.074 12.974 1.00 95.38 89 LYS A N 1
ATOM 670 C CA . LYS A 1 89 ? -19.265 1.943 13.686 1.00 95.38 89 LYS A CA 1
ATOM 671 C C . LYS A 1 89 ? -18.956 1.948 15.193 1.00 95.38 89 LYS A C 1
ATOM 673 O O . LYS A 1 89 ? -19.083 0.913 15.842 1.00 95.38 89 LYS A O 1
ATOM 678 N N . CYS A 1 90 ? -18.494 3.076 15.741 1.00 95.19 90 CYS A N 1
ATOM 679 C CA . CYS A 1 90 ? -18.081 3.247 17.139 1.00 95.19 90 CYS A CA 1
ATOM 680 C C . CYS A 1 90 ? -16.996 2.258 17.615 1.00 95.19 90 CYS A C 1
ATOM 682 O O . CYS A 1 90 ? -16.880 1.984 18.810 1.00 95.19 90 CYS A O 1
ATOM 684 N N . ARG A 1 91 ? -16.169 1.728 16.704 1.00 95.88 91 ARG A N 1
ATOM 685 C CA . ARG A 1 91 ? -15.066 0.820 17.042 1.00 95.88 91 ARG A CA 1
ATOM 686 C C . ARG A 1 91 ? -13.734 1.556 17.087 1.00 95.88 91 ARG A C 1
ATOM 688 O O . ARG A 1 91 ? -13.356 2.248 16.143 1.00 95.88 91 ARG A O 1
ATOM 695 N N . LYS A 1 92 ? -12.988 1.342 18.177 1.00 94.38 92 LYS A N 1
ATOM 696 C CA . LYS A 1 92 ? -11.610 1.841 18.339 1.00 94.38 92 LYS A CA 1
ATOM 697 C C . LYS A 1 92 ? -10.587 1.023 17.546 1.00 94.38 92 LYS A C 1
ATOM 699 O O . LYS A 1 92 ? -9.573 1.569 17.130 1.00 94.38 92 LYS A O 1
ATOM 704 N N . ILE A 1 93 ? -10.855 -0.271 17.362 1.00 95.75 93 ILE A N 1
ATOM 705 C CA . ILE A 1 93 ? -9.983 -1.204 16.645 1.00 95.75 93 ILE A CA 1
ATOM 706 C C . ILE A 1 93 ? -10.508 -1.362 15.220 1.00 95.75 93 ILE A C 1
ATOM 708 O O . ILE A 1 93 ? -11.666 -1.738 15.017 1.00 95.75 93 ILE A O 1
ATOM 712 N N . MET A 1 94 ? -9.633 -1.072 14.260 1.00 96.50 94 MET A N 1
ATOM 713 C CA . MET A 1 94 ? -9.875 -1.298 12.842 1.00 96.50 94 MET A CA 1
ATOM 714 C C . MET A 1 94 ? -9.831 -2.798 12.552 1.00 96.50 94 MET A C 1
ATOM 716 O O . MET A 1 94 ? -8.866 -3.472 12.909 1.00 96.50 94 MET A O 1
ATOM 720 N N . ASN A 1 95 ? -10.868 -3.306 11.890 1.00 94.88 95 ASN A N 1
ATOM 721 C CA . ASN A 1 95 ? -10.949 -4.704 11.490 1.00 94.88 95 ASN A CA 1
ATOM 722 C C . ASN A 1 95 ? -10.574 -4.857 10.014 1.00 94.88 95 ASN A C 1
ATOM 724 O O . ASN A 1 95 ? -10.661 -3.920 9.223 1.00 94.88 95 ASN A O 1
ATOM 728 N N . VAL A 1 96 ? -10.249 -6.087 9.622 1.00 94.69 96 VAL A N 1
ATOM 729 C CA . VAL A 1 96 ? -9.979 -6.461 8.226 1.00 94.69 96 VAL A CA 1
ATOM 730 C C . VAL A 1 96 ? -11.131 -6.095 7.277 1.00 94.69 96 VAL A C 1
ATOM 732 O O . VAL A 1 96 ? -10.896 -5.650 6.158 1.00 94.69 96 VAL A O 1
ATOM 735 N N . GLU A 1 97 ? -12.380 -6.230 7.723 1.00 94.88 97 GLU A N 1
ATOM 736 C CA . GLU A 1 97 ? -13.561 -5.862 6.927 1.00 94.88 97 GLU A CA 1
ATOM 737 C C . GLU A 1 97 ? -13.618 -4.365 6.598 1.00 94.88 97 GLU A C 1
ATOM 739 O O . GLU A 1 97 ? -14.161 -3.982 5.565 1.00 94.88 97 GLU A O 1
ATOM 744 N N . ASP A 1 98 ? -13.053 -3.511 7.457 1.00 97.06 98 ASP A N 1
ATOM 745 C CA . ASP A 1 98 ? -12.994 -2.073 7.195 1.00 97.06 98 ASP A CA 1
ATOM 746 C C . ASP A 1 98 ? -11.995 -1.758 6.080 1.00 97.06 98 ASP A C 1
ATOM 748 O O . ASP A 1 98 ? -12.242 -0.859 5.279 1.00 97.06 98 ASP A O 1
ATOM 752 N N . VAL A 1 99 ? -10.908 -2.533 5.994 1.00 96.62 99 VAL A N 1
ATOM 753 C CA . VAL A 1 99 ? -9.918 -2.433 4.914 1.00 96.62 99 VAL A CA 1
ATOM 754 C C . VAL A 1 99 ? -10.524 -2.899 3.594 1.00 96.62 99 VAL A C 1
ATOM 756 O O . VAL A 1 99 ? -10.426 -2.179 2.607 1.00 96.62 99 VAL A O 1
ATOM 759 N N . LEU A 1 100 ? -11.220 -4.041 3.570 1.00 96.12 100 LEU A N 1
ATOM 760 C CA . LEU A 1 100 ? -11.915 -4.508 2.361 1.00 96.12 100 LEU A CA 1
ATOM 761 C C . LEU A 1 100 ? -12.956 -3.490 1.871 1.00 96.12 100 LEU A C 1
ATOM 763 O O . LEU A 1 100 ? -13.030 -3.207 0.679 1.00 96.12 100 LEU A O 1
ATOM 767 N N . TRP A 1 101 ? -13.722 -2.897 2.793 1.00 95.94 101 TRP A N 1
ATOM 768 C CA . TRP A 1 101 ? -14.668 -1.829 2.463 1.00 95.94 101 TRP A CA 1
ATOM 769 C C . TRP A 1 101 ? -13.968 -0.582 1.912 1.00 95.94 101 TRP A C 1
ATOM 771 O O . TRP A 1 101 ? -14.471 0.034 0.975 1.00 95.94 101 TRP A O 1
ATOM 781 N N . ALA A 1 102 ? -12.821 -0.200 2.479 1.00 97.69 102 ALA A N 1
ATOM 782 C CA . ALA A 1 102 ? -12.047 0.935 1.993 1.00 97.69 102 ALA A CA 1
ATOM 783 C C . ALA A 1 102 ? -11.520 0.692 0.573 1.00 97.69 102 ALA A C 1
ATOM 785 O O . ALA A 1 102 ? -11.653 1.579 -0.261 1.00 97.69 102 ALA A O 1
ATOM 786 N N . MET A 1 103 ? -10.996 -0.502 0.278 1.00 97.19 103 MET A N 1
ATOM 787 C CA . MET A 1 103 ? -10.522 -0.866 -1.064 1.00 97.19 103 MET A CA 1
ATOM 788 C C . MET A 1 103 ? -11.632 -0.716 -2.113 1.00 97.19 103 MET A C 1
ATOM 790 O O . MET A 1 103 ? -11.432 -0.030 -3.110 1.00 97.19 103 MET A O 1
ATOM 794 N N . ASP A 1 104 ? -12.826 -1.254 -1.843 1.00 95.50 104 ASP A N 1
ATOM 795 C CA . ASP A 1 104 ? -14.004 -1.095 -2.711 1.00 95.50 104 ASP A CA 1
ATOM 796 C C . ASP A 1 104 ? -14.395 0.383 -2.894 1.00 95.50 104 ASP A C 1
ATOM 798 O O . ASP A 1 104 ? -14.592 0.870 -4.003 1.00 95.50 104 ASP A O 1
ATOM 802 N N . LYS A 1 105 ? -14.461 1.149 -1.800 1.00 96.19 105 LYS A N 1
ATOM 803 C CA . LYS A 1 105 ? -14.893 2.556 -1.843 1.00 96.19 105 LYS A CA 1
ATOM 804 C C . LYS A 1 105 ? -13.905 3.501 -2.511 1.00 96.19 105 LYS A C 1
ATOM 806 O O . LYS A 1 105 ? -14.314 4.583 -2.924 1.00 96.19 105 LYS A O 1
ATOM 811 N N . LEU A 1 106 ? -12.637 3.120 -2.577 1.00 96.06 106 LEU A N 1
ATOM 812 C CA . LEU A 1 106 ? -11.582 3.879 -3.237 1.00 96.06 106 LEU A CA 1
ATOM 813 C C . LEU A 1 106 ? -11.403 3.490 -4.714 1.00 96.06 106 LEU A C 1
ATOM 815 O O . LEU A 1 106 ? -10.580 4.104 -5.385 1.00 96.06 106 LEU A O 1
ATOM 819 N N . GLY A 1 107 ? -12.177 2.521 -5.223 1.00 95.56 107 GLY A N 1
ATOM 820 C CA . GLY A 1 107 ? -12.088 2.052 -6.612 1.00 95.56 107 GLY A CA 1
ATOM 821 C C . GLY A 1 107 ? -10.976 1.027 -6.854 1.00 95.56 107 GLY A C 1
ATOM 822 O O . GLY A 1 107 ? -10.473 0.918 -7.966 1.00 95.56 107 GLY A O 1
ATOM 823 N N . PHE A 1 108 ? -10.558 0.307 -5.810 1.00 95.56 108 PHE A N 1
ATOM 824 C CA . PHE A 1 108 ? -9.619 -0.818 -5.881 1.00 95.56 108 PHE A CA 1
ATOM 825 C C . PHE A 1 108 ? -10.347 -2.160 -5.685 1.00 95.56 108 PHE A C 1
ATOM 827 O O . PHE A 1 108 ? -9.830 -3.079 -5.043 1.00 95.56 108 PHE A O 1
ATOM 834 N N . ASP A 1 109 ? -11.573 -2.270 -6.188 1.00 93.31 109 ASP A N 1
ATOM 835 C CA . ASP A 1 109 ? -12.452 -3.435 -6.060 1.00 93.31 109 ASP A CA 1
ATOM 836 C C . ASP A 1 109 ? -11.863 -4.703 -6.700 1.00 93.31 109 ASP A C 1
ATOM 838 O O . ASP A 1 109 ? -11.974 -5.785 -6.112 1.00 93.31 109 ASP A O 1
ATOM 842 N N . ASP A 1 110 ? -11.096 -4.560 -7.785 1.00 95.12 110 ASP A N 1
ATOM 843 C CA . ASP A 1 110 ? -10.318 -5.650 -8.397 1.00 95.12 110 ASP A CA 1
ATOM 844 C C . ASP A 1 110 ? -9.341 -6.321 -7.411 1.00 95.12 110 ASP A C 1
ATOM 846 O O . ASP A 1 110 ? -9.044 -7.513 -7.520 1.00 95.12 110 ASP A O 1
ATOM 850 N N . TYR A 1 111 ? -8.870 -5.583 -6.400 1.00 94.31 111 TYR A N 1
ATOM 851 C CA . TYR A 1 111 ? -7.994 -6.105 -5.350 1.00 94.31 111 TYR A CA 1
ATOM 852 C C . TYR A 1 111 ? -8.766 -6.614 -4.125 1.00 94.31 111 TYR A C 1
ATOM 854 O O . TYR A 1 111 ? -8.252 -7.456 -3.383 1.00 94.31 111 TYR A O 1
ATOM 862 N N . ALA A 1 112 ? -10.005 -6.166 -3.904 1.00 92.00 112 ALA A N 1
ATOM 863 C CA . ALA A 1 112 ? -10.807 -6.574 -2.751 1.00 92.00 112 ALA A CA 1
ATOM 864 C C . ALA A 1 112 ? -11.145 -8.076 -2.780 1.00 92.00 112 ALA A C 1
ATOM 866 O O . ALA A 1 112 ? -11.077 -8.749 -1.747 1.00 92.00 112 ALA A O 1
ATOM 867 N N . VAL A 1 113 ? -11.455 -8.628 -3.958 1.00 90.25 113 VAL A N 1
ATOM 868 C CA . VAL A 1 113 ? -11.817 -10.049 -4.125 1.00 90.25 113 VAL A CA 1
ATOM 869 C C . VAL A 1 113 ? -10.634 -10.998 -3.845 1.00 90.25 113 VAL A C 1
ATOM 871 O O . VAL A 1 113 ? -10.787 -11.920 -3.028 1.00 90.25 113 VAL A O 1
ATOM 874 N N . PRO A 1 114 ? -9.435 -10.792 -4.432 1.00 93.81 114 PRO A N 1
ATOM 875 C CA . PRO A 1 114 ? -8.242 -11.549 -4.057 1.00 93.81 114 PRO A CA 1
ATOM 876 C C . PRO A 1 114 ? -7.907 -11.448 -2.565 1.00 93.81 114 PRO A C 1
ATOM 878 O O . PRO A 1 114 ? -7.591 -12.464 -1.940 1.00 93.81 114 PRO A O 1
ATOM 881 N N . LEU A 1 115 ? -8.030 -10.256 -1.968 1.00 93.94 115 LEU A N 1
ATOM 882 C CA . LEU A 1 115 ? -7.775 -10.052 -0.540 1.00 93.94 115 LEU A CA 1
ATOM 883 C C . LEU A 1 115 ? -8.747 -10.852 0.335 1.00 93.94 115 LEU A C 1
ATOM 885 O O . LEU A 1 115 ? -8.309 -11.533 1.261 1.00 93.94 115 LEU A O 1
ATOM 889 N N . ALA A 1 116 ? -10.045 -10.848 0.025 1.00 91.25 116 ALA A N 1
ATOM 890 C CA . ALA A 1 116 ? -11.039 -11.657 0.735 1.00 91.25 116 ALA A CA 1
ATOM 891 C C . ALA A 1 116 ? -10.707 -13.160 0.679 1.00 91.25 116 ALA A C 1
ATOM 893 O O . ALA A 1 116 ? -10.771 -13.859 1.692 1.00 91.25 116 ALA A O 1
ATOM 894 N N . THR A 1 117 ? -10.270 -13.643 -0.488 1.00 93.31 117 THR A N 1
ATOM 895 C CA . THR A 1 117 ? -9.844 -15.040 -0.670 1.00 93.31 117 THR A CA 1
ATOM 896 C C . THR A 1 117 ? -8.603 -15.369 0.161 1.00 93.31 117 THR A C 1
ATOM 898 O O . THR A 1 117 ? -8.532 -16.432 0.783 1.00 93.31 117 THR A O 1
ATOM 901 N N . PHE A 1 118 ? -7.619 -14.466 0.195 1.00 92.81 118 PHE A N 1
ATOM 902 C CA . PHE A 1 118 ? -6.426 -14.622 1.024 1.00 92.81 118 PHE A CA 1
ATOM 903 C C . PHE A 1 118 ? -6.780 -14.700 2.514 1.00 92.81 118 PHE A C 1
ATOM 905 O O . PHE A 1 118 ? -6.295 -15.586 3.212 1.00 92.81 118 PHE A O 1
ATOM 912 N N . LEU A 1 119 ? -7.678 -13.839 2.993 1.00 89.75 119 LEU A N 1
ATOM 913 C CA . LEU A 1 119 ? -8.112 -13.811 4.393 1.00 89.75 119 LEU A CA 1
ATOM 914 C C . LEU A 1 119 ? -8.789 -15.110 4.832 1.00 89.75 119 LEU A C 1
ATOM 916 O O . LEU A 1 119 ? -8.519 -15.606 5.926 1.00 89.75 119 LEU A O 1
ATOM 920 N N . GLU A 1 120 ? -9.631 -15.681 3.973 1.00 91.12 120 GLU A N 1
ATOM 921 C CA . GLU A 1 120 ? -10.265 -16.975 4.224 1.00 91.12 120 GLU A CA 1
ATOM 922 C C . GLU A 1 120 ? -9.222 -18.095 4.346 1.00 91.12 120 GLU A C 1
ATOM 924 O O . GLU A 1 120 ? -9.280 -18.912 5.267 1.00 91.12 120 GLU A O 1
ATOM 929 N N . ARG A 1 121 ? -8.209 -18.108 3.468 1.00 91.00 121 ARG A N 1
ATOM 930 C CA . ARG A 1 121 ? -7.099 -19.073 3.552 1.00 91.00 121 ARG A CA 1
ATOM 931 C C . ARG A 1 121 ? -6.287 -18.892 4.836 1.00 91.00 121 ARG A C 1
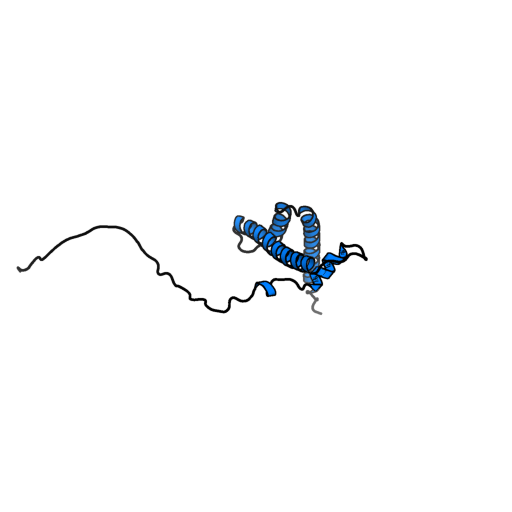ATOM 933 O O . ARG A 1 121 ? -6.004 -19.882 5.506 1.00 91.00 121 ARG A O 1
ATOM 940 N N . SER A 1 122 ? -5.958 -17.657 5.208 1.00 88.81 122 SER A N 1
ATOM 941 C CA . SER A 1 122 ? -5.189 -17.357 6.422 1.00 88.81 122 SER A CA 1
ATOM 942 C C . SER A 1 122 ? -5.915 -17.809 7.691 1.00 88.81 122 SER A C 1
ATOM 944 O O . SER A 1 122 ? -5.308 -18.456 8.542 1.00 88.81 122 SER A O 1
ATOM 946 N N . ARG A 1 123 ? -7.234 -17.587 7.786 1.00 90.06 123 ARG A N 1
ATOM 947 C CA . ARG A 1 123 ? -8.051 -18.062 8.919 1.00 90.06 123 ARG A CA 1
ATOM 948 C C . ARG A 1 123 ? -8.055 -19.585 9.053 1.00 90.06 123 ARG A C 1
ATOM 950 O O . ARG A 1 123 ? -7.995 -20.093 10.171 1.00 90.06 123 ARG A O 1
ATOM 957 N N . ARG A 1 124 ? -8.095 -20.321 7.935 1.00 87.19 124 ARG A N 1
ATOM 958 C CA . ARG A 1 124 ? -8.012 -21.795 7.942 1.00 87.19 124 ARG A CA 1
ATOM 959 C C . ARG A 1 124 ? -6.665 -22.281 8.473 1.00 87.19 124 ARG A C 1
ATOM 961 O O . ARG A 1 124 ? -6.629 -23.153 9.334 1.00 87.19 124 ARG A O 1
ATOM 968 N N . LEU A 1 125 ? -5.569 -21.674 8.012 1.00 85.56 125 LEU A N 1
ATOM 969 C CA . LEU A 1 125 ? -4.212 -22.030 8.444 1.00 85.56 125 LEU A CA 1
ATOM 970 C C . LEU A 1 125 ? -3.965 -21.711 9.929 1.00 85.56 125 LEU A C 1
ATOM 972 O O . LEU A 1 125 ? -3.337 -22.497 10.642 1.00 85.56 125 LEU A O 1
ATOM 976 N N . GLU A 1 126 ? -4.478 -20.583 10.423 1.00 77.25 126 GLU A N 1
ATOM 977 C CA . GLU A 1 126 ? -4.422 -20.238 11.849 1.00 77.25 126 GLU A CA 1
ATOM 978 C C . GLU A 1 126 ? -5.287 -21.181 12.704 1.00 77.25 126 GLU A C 1
ATOM 980 O O . GLU A 1 126 ? -4.863 -21.591 13.788 1.00 77.25 126 GLU A O 1
ATOM 985 N N . GLY A 1 127 ? -6.452 -21.599 12.194 1.00 64.81 127 GLY A N 1
ATOM 986 C CA . GLY A 1 127 ? -7.323 -22.592 12.831 1.00 64.81 127 GLY A CA 1
ATOM 987 C C . GLY A 1 127 ? -6.662 -23.967 12.986 1.00 64.81 127 GLY A C 1
ATOM 988 O O . GLY A 1 127 ? -6.691 -24.548 14.074 1.00 64.81 127 GLY A O 1
ATOM 989 N N . ASP A 1 128 ? -5.976 -24.449 11.946 1.00 58.94 128 ASP A N 1
ATOM 990 C CA . ASP A 1 128 ? -5.228 -25.718 11.971 1.00 58.94 128 ASP A CA 1
ATOM 991 C C . ASP A 1 128 ? -3.973 -25.653 12.859 1.00 58.94 128 ASP A C 1
ATOM 993 O O . ASP A 1 128 ? -3.543 -26.639 13.467 1.00 58.94 128 ASP A O 1
ATOM 997 N N . SER A 1 129 ? -3.389 -24.466 13.015 1.00 57.62 129 SER A N 1
ATOM 998 C CA . SER A 1 129 ? -2.254 -24.257 13.920 1.00 57.62 129 SER A CA 1
ATOM 999 C C . SER A 1 129 ? -2.642 -24.440 15.395 1.00 57.62 129 SER A C 1
ATOM 1001 O O . SER A 1 129 ? -1.807 -24.840 16.213 1.00 57.62 129 SER A O 1
ATOM 1003 N N . PHE A 1 130 ? -3.910 -24.195 15.746 1.00 52.97 130 PHE A N 1
ATOM 1004 C CA . PHE A 1 130 ? -4.437 -24.398 17.099 1.00 52.97 130 PHE A CA 1
ATOM 1005 C C . PHE A 1 130 ? -4.721 -25.876 17.405 1.00 52.97 130 PHE A C 1
ATOM 1007 O O . PHE A 1 130 ? -4.524 -26.320 18.539 1.00 52.97 130 PHE A O 1
ATOM 1014 N N . THR A 1 131 ? -5.113 -26.667 16.402 1.00 53.38 131 THR A N 1
ATOM 1015 C CA . THR A 1 131 ? -5.360 -28.110 16.566 1.00 53.38 131 THR A CA 1
ATOM 1016 C C . THR A 1 131 ? -4.055 -28.902 16.694 1.00 53.38 131 THR A C 1
ATOM 1018 O O . THR A 1 131 ? -3.995 -29.859 17.465 1.00 53.38 131 THR A O 1
ATOM 1021 N N . ARG A 1 132 ? -2.959 -28.453 16.060 1.00 52.66 132 ARG A N 1
ATOM 1022 C CA . ARG A 1 132 ? -1.637 -29.107 16.150 1.00 52.66 132 ARG A CA 1
ATOM 1023 C C . ARG A 1 132 ? -0.893 -28.877 17.477 1.00 52.66 132 ARG A C 1
ATOM 1025 O O . ARG A 1 132 ? 0.048 -29.611 17.782 1.00 52.66 132 ARG A O 1
ATOM 1032 N N . ARG A 1 133 ? -1.284 -27.879 18.283 1.00 55.66 133 ARG A N 1
ATOM 1033 C CA . ARG A 1 133 ? -0.655 -27.594 19.593 1.00 55.66 133 ARG A CA 1
ATOM 1034 C C . ARG A 1 133 ? -1.204 -28.421 20.757 1.00 55.66 133 ARG A C 1
ATOM 1036 O O . ARG A 1 133 ? -0.582 -28.431 21.816 1.00 55.66 133 ARG A O 1
ATOM 1043 N N . LYS A 1 134 ? -2.292 -29.176 20.574 1.00 51.00 134 LYS A N 1
ATOM 1044 C CA . LYS A 1 134 ? -2.680 -30.232 21.520 1.00 51.00 134 LYS A CA 1
ATOM 1045 C C . LYS A 1 134 ? -1.940 -31.519 21.165 1.00 51.00 134 LYS A C 1
ATOM 1047 O O . LYS A 1 134 ? -2.490 -32.398 20.509 1.00 51.00 134 LYS A O 1
ATOM 1052 N N . ARG A 1 135 ? -0.677 -31.637 21.587 1.00 49.59 135 ARG A N 1
ATOM 1053 C CA . ARG A 1 135 ? -0.061 -32.968 21.662 1.00 49.59 135 ARG A CA 1
ATOM 1054 C C . ARG A 1 135 ? -0.788 -33.759 22.759 1.00 49.59 135 ARG A C 1
ATOM 1056 O O . ARG A 1 135 ? -0.920 -33.224 23.860 1.00 49.59 135 ARG A O 1
ATOM 1063 N N . PRO A 1 136 ? -1.289 -34.975 22.485 1.00 54.62 136 PRO A N 1
ATOM 1064 C CA . PRO A 1 136 ? -1.768 -35.850 23.541 1.00 54.62 136 PRO A CA 1
ATOM 1065 C C . PRO A 1 136 ? -0.576 -36.198 24.435 1.00 54.62 136 PRO A C 1
ATOM 1067 O O . PRO A 1 136 ? 0.479 -36.601 23.946 1.00 54.62 136 PRO A O 1
ATOM 1070 N N . ASN A 1 137 ? -0.744 -35.956 25.730 1.00 51.31 137 ASN A N 1
ATOM 1071 C CA . ASN A 1 137 ? 0.197 -36.359 26.762 1.00 51.31 137 ASN A CA 1
ATOM 1072 C C . ASN A 1 137 ? 0.178 -37.896 26.805 1.00 51.31 137 ASN A C 1
ATOM 1074 O O . ASN A 1 137 ? -0.858 -38.466 27.152 1.00 51.31 137 ASN A O 1
ATOM 1078 N N . ILE A 1 138 ? 1.268 -38.538 26.379 1.00 53.78 138 ILE A N 1
ATOM 1079 C CA . ILE A 1 138 ? 1.551 -39.948 26.690 1.00 53.78 138 ILE A CA 1
ATOM 1080 C C . ILE A 1 138 ? 2.442 -39.947 27.923 1.00 53.78 138 ILE A C 1
ATOM 1082 O O . ILE A 1 138 ? 3.447 -39.201 27.888 1.00 53.78 138 ILE A O 1
#